Protein AF-A0A1V2NN77-F1 (afdb_monomer_lite)

pLDDT: mean 85.94, std 17.4, range [36.62, 97.94]

Sequence (133 aa):
MDEGQTRDSMEQLARRLVLELRSRGDVADGAAVTEIRDSPTPWLTLEFTLYDFLPVAFFYDRGWGGFSVDYGSRRVSLLTLTDVHFDHGRVRVAKAVDDALTAARLRIPDKFLAAHGWSAQQRQTESSTEGEV

Structure (mmCIF, N/CA/C/O backbone):
data_AF-A0A1V2NN77-F1
#
_entry.id   AF-A0A1V2NN77-F1
#
loop_
_atom_site.group_PDB
_atom_site.id
_atom_site.type_symbol
_atom_site.label_atom_id
_atom_site.label_alt_id
_atom_site.label_comp_id
_atom_site.label_asym_id
_atom_site.label_entity_id
_atom_site.label_seq_id
_atom_site.pdbx_PDB_ins_code
_atom_site.Cartn_x
_atom_site.Cartn_y
_atom_site.Cartn_z
_atom_site.occupancy
_atom_site.B_iso_or_equiv
_atom_site.auth_seq_id
_atom_site.auth_comp_id
_atom_site.auth_asym_id
_atom_site.auth_atom_id
_atom_site.pdbx_PDB_model_num
ATOM 1 N N . MET A 1 1 ? 33.288 -0.083 -19.496 1.00 36.62 1 MET A N 1
ATOM 2 C CA . MET A 1 1 ? 31.979 0.549 -19.254 1.00 36.62 1 MET A CA 1
ATOM 3 C C . MET A 1 1 ? 31.122 -0.526 -18.635 1.00 36.62 1 MET A C 1
ATOM 5 O O . MET A 1 1 ? 30.829 -1.506 -19.303 1.00 36.62 1 MET A O 1
ATOM 9 N N . ASP A 1 2 ? 30.912 -0.424 -17.330 1.00 39.59 2 ASP A N 1
ATOM 10 C CA . ASP A 1 2 ? 30.233 -1.431 -16.520 1.00 39.59 2 ASP A CA 1
ATOM 11 C C . ASP A 1 2 ? 28.748 -1.045 -16.452 1.00 39.59 2 ASP A C 1
ATOM 13 O O . ASP A 1 2 ? 28.294 -0.396 -15.514 1.00 39.59 2 ASP A O 1
ATOM 17 N N . GLU A 1 3 ? 27.998 -1.334 -17.521 1.00 40.44 3 GLU A N 1
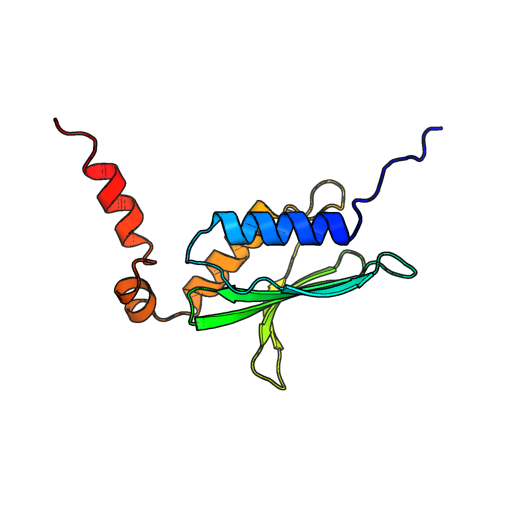ATOM 18 C CA . GLU A 1 3 ? 26.540 -1.119 -17.593 1.00 40.44 3 GLU A CA 1
ATOM 19 C C . GLU A 1 3 ? 25.783 -2.264 -16.900 1.00 40.44 3 GLU A C 1
ATOM 21 O O . GLU A 1 3 ? 24.824 -2.834 -17.413 1.00 40.44 3 GLU A O 1
ATOM 26 N N . GLY A 1 4 ? 26.242 -2.614 -15.703 1.00 41.34 4 GLY A N 1
ATOM 27 C CA . GLY A 1 4 ? 25.626 -3.585 -14.811 1.00 41.34 4 GLY A CA 1
ATOM 28 C C . GLY A 1 4 ? 24.963 -2.909 -13.619 1.00 41.34 4 GLY A C 1
ATOM 29 O O . GLY A 1 4 ? 25.045 -3.424 -12.508 1.00 41.34 4 GLY A O 1
ATOM 30 N N . GLN A 1 5 ? 24.338 -1.738 -13.790 1.00 43.50 5 GLN A N 1
ATOM 31 C CA . GLN A 1 5 ? 23.511 -1.181 -12.721 1.00 43.50 5 GLN A CA 1
ATOM 32 C C . GLN A 1 5 ? 22.212 -1.984 -12.673 1.00 43.50 5 GLN A C 1
ATOM 34 O O . GLN A 1 5 ? 21.216 -1.623 -13.295 1.00 43.50 5 GLN A O 1
ATOM 39 N N . THR A 1 6 ? 22.257 -3.124 -11.981 1.00 47.84 6 THR A N 1
ATOM 40 C CA . THR A 1 6 ? 21.131 -4.030 -11.762 1.00 47.84 6 THR A CA 1
ATOM 41 C C . THR A 1 6 ? 19.937 -3.214 -11.277 1.00 47.84 6 THR A C 1
ATOM 43 O O . THR A 1 6 ? 19.880 -2.760 -10.128 1.00 47.84 6 THR A O 1
ATOM 46 N N . ARG A 1 7 ? 18.992 -2.961 -12.184 1.00 60.03 7 ARG A N 1
ATOM 47 C CA . ARG A 1 7 ? 17.672 -2.460 -11.826 1.00 60.03 7 ARG A CA 1
ATOM 48 C C . ARG A 1 7 ? 17.048 -3.570 -10.992 1.00 60.03 7 ARG A C 1
ATOM 50 O O . ARG A 1 7 ? 16.952 -4.696 -11.474 1.00 60.03 7 ARG A O 1
ATOM 57 N N . ASP A 1 8 ? 16.725 -3.281 -9.734 1.00 68.50 8 ASP A N 1
ATOM 58 C CA . ASP A 1 8 ? 16.099 -4.267 -8.851 1.00 68.50 8 ASP A CA 1
ATOM 59 C C . ASP A 1 8 ? 14.887 -4.865 -9.578 1.00 68.50 8 ASP A C 1
ATOM 61 O O . ASP A 1 8 ? 14.051 -4.116 -10.097 1.00 68.50 8 ASP A O 1
ATOM 65 N N . SER A 1 9 ? 14.802 -6.195 -9.638 1.00 89.56 9 SER A N 1
ATOM 66 C CA . SER A 1 9 ? 13.649 -6.859 -10.244 1.00 89.56 9 SER A CA 1
ATOM 67 C C . SER A 1 9 ? 12.375 -6.540 -9.461 1.00 89.56 9 SER A C 1
ATOM 69 O O . SER A 1 9 ? 12.406 -6.219 -8.265 1.00 89.56 9 SER A O 1
ATOM 71 N N . MET A 1 10 ? 11.223 -6.668 -10.111 1.00 94.06 10 MET A N 1
ATOM 72 C CA . MET A 1 10 ? 9.923 -6.562 -9.458 1.00 94.06 10 MET A CA 1
ATOM 73 C C . MET A 1 10 ? 9.789 -7.596 -8.343 1.00 94.06 10 MET A C 1
ATOM 75 O O . MET A 1 10 ? 9.179 -7.299 -7.320 1.00 94.06 10 MET A O 1
ATOM 79 N N . GLU A 1 11 ? 10.444 -8.756 -8.460 1.00 94.50 11 GLU A N 1
ATOM 80 C CA . GLU A 1 11 ? 10.534 -9.737 -7.370 1.00 94.50 11 GLU A CA 1
ATOM 81 C C . GLU A 1 11 ? 11.244 -9.183 -6.134 1.00 94.50 11 GLU A C 1
ATOM 83 O O . GLU A 1 11 ? 10.788 -9.400 -5.011 1.00 94.50 11 GLU A O 1
ATOM 88 N N . GLN A 1 12 ? 12.343 -8.444 -6.306 1.00 94.38 12 GLN A N 1
ATOM 89 C CA . GLN A 1 12 ? 13.041 -7.816 -5.182 1.00 94.38 12 GLN A CA 1
ATOM 90 C C . GLN A 1 12 ? 12.201 -6.704 -4.554 1.00 94.38 12 GLN A C 1
ATOM 92 O O . GLN A 1 12 ? 12.159 -6.580 -3.329 1.00 94.38 12 GLN A O 1
ATOM 97 N N . LEU A 1 13 ? 11.507 -5.902 -5.367 1.00 95.38 13 LEU A N 1
ATOM 98 C CA . LEU A 1 13 ? 10.562 -4.908 -4.859 1.00 95.38 13 LEU A CA 1
ATOM 99 C C . LEU A 1 13 ? 9.427 -5.570 -4.064 1.00 95.38 13 LEU A C 1
ATOM 101 O O . LEU A 1 13 ? 9.184 -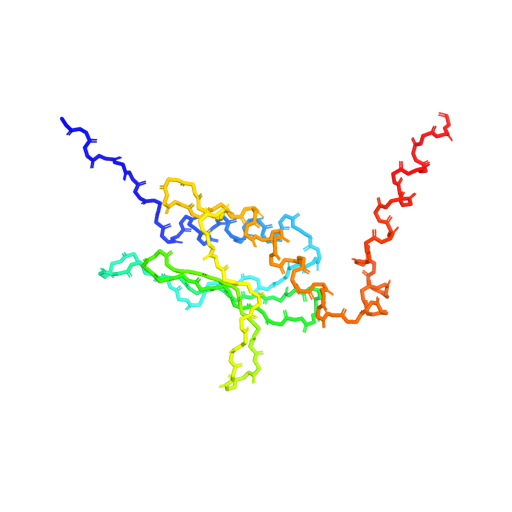5.170 -2.927 1.00 95.38 13 LEU A O 1
ATOM 105 N N . ALA A 1 14 ? 8.803 -6.615 -4.610 1.00 96.94 14 ALA A N 1
ATOM 106 C CA . ALA A 1 14 ? 7.740 -7.366 -3.951 1.00 96.94 14 ALA A CA 1
ATOM 107 C C . ALA A 1 14 ? 8.211 -7.973 -2.625 1.00 96.94 14 ALA A C 1
ATOM 109 O O . ALA A 1 14 ? 7.559 -7.796 -1.601 1.00 96.94 14 ALA A O 1
ATOM 110 N N . ARG A 1 15 ? 9.383 -8.624 -2.605 1.00 96.44 15 ARG A N 1
ATOM 111 C CA . ARG A 1 15 ? 9.962 -9.189 -1.376 1.00 96.44 15 ARG A CA 1
ATOM 112 C C . ARG A 1 15 ? 10.197 -8.123 -0.314 1.00 96.44 15 ARG A C 1
ATOM 114 O O . ARG A 1 15 ? 9.836 -8.343 0.837 1.00 96.44 15 ARG A O 1
ATOM 121 N N . ARG A 1 16 ? 10.771 -6.974 -0.686 1.00 96.88 16 ARG A N 1
ATOM 122 C CA . ARG A 1 16 ? 10.984 -5.862 0.253 1.00 96.88 16 ARG A CA 1
ATOM 123 C C . ARG A 1 16 ? 9.663 -5.332 0.796 1.00 96.88 16 ARG A C 1
ATOM 125 O O . ARG A 1 16 ? 9.576 -5.117 1.994 1.00 96.88 16 ARG A O 1
ATOM 132 N N . LEU A 1 17 ? 8.645 -5.167 -0.052 1.00 96.81 17 LEU A N 1
ATOM 133 C CA . LEU A 1 17 ? 7.307 -4.747 0.379 1.00 96.81 17 LEU A CA 1
ATOM 134 C C . LEU A 1 17 ? 6.688 -5.745 1.358 1.00 96.81 17 LEU A C 1
ATOM 136 O O . LEU A 1 17 ? 6.233 -5.336 2.416 1.00 96.81 17 LEU A O 1
ATOM 140 N N . VAL A 1 18 ? 6.715 -7.045 1.053 1.00 96.56 18 VAL A N 1
ATOM 141 C CA . VAL A 1 18 ? 6.177 -8.080 1.952 1.00 96.56 18 VAL A CA 1
ATOM 142 C C . VAL A 1 18 ? 6.925 -8.099 3.286 1.00 96.56 18 VAL A C 1
ATOM 144 O O . VAL A 1 18 ? 6.293 -8.196 4.333 1.00 96.56 18 VAL A O 1
ATOM 147 N N . LEU A 1 19 ? 8.258 -8.011 3.265 1.00 96.31 19 LEU A N 1
ATOM 148 C CA . LEU A 1 19 ? 9.067 -7.969 4.486 1.00 96.31 19 LEU A CA 1
ATOM 149 C C . LEU A 1 19 ? 8.764 -6.724 5.318 1.00 96.31 19 LEU A C 1
ATOM 151 O O . LEU A 1 19 ? 8.608 -6.831 6.530 1.00 96.31 19 LEU A O 1
ATOM 155 N N . GLU A 1 20 ? 8.646 -5.570 4.665 1.00 97.00 20 GLU A N 1
ATOM 156 C CA . GLU A 1 20 ? 8.321 -4.315 5.331 1.00 97.00 20 GLU A CA 1
ATOM 157 C C . GLU A 1 20 ? 6.907 -4.331 5.910 1.00 97.00 20 GLU A C 1
ATOM 159 O O . GLU A 1 20 ? 6.719 -3.875 7.024 1.00 97.00 20 GLU A O 1
ATOM 164 N N . LEU A 1 21 ? 5.915 -4.885 5.209 1.00 95.69 21 LEU A N 1
ATOM 165 C CA . LEU A 1 21 ? 4.558 -5.023 5.742 1.00 95.69 21 LEU A CA 1
ATOM 166 C C . LEU A 1 21 ? 4.539 -5.962 6.956 1.00 95.69 21 LEU A C 1
ATOM 168 O O . LEU A 1 21 ? 3.999 -5.604 7.996 1.00 95.69 21 LEU A O 1
ATOM 172 N N . ARG A 1 22 ? 5.208 -7.119 6.867 1.00 92.88 22 ARG A N 1
ATOM 173 C CA . ARG A 1 22 ? 5.302 -8.083 7.978 1.00 92.88 22 ARG A CA 1
ATOM 174 C C . ARG A 1 22 ? 6.037 -7.528 9.194 1.00 92.88 22 ARG A C 1
ATOM 176 O O . ARG A 1 22 ? 5.710 -7.902 10.316 1.00 92.88 22 ARG A O 1
ATOM 183 N N . SER A 1 23 ? 7.018 -6.643 9.001 1.00 93.44 23 SER A N 1
ATOM 184 C CA . SER A 1 23 ? 7.722 -6.008 10.122 1.00 93.44 23 SER A CA 1
ATOM 185 C C . SER A 1 23 ? 6.812 -5.082 10.938 1.00 93.44 23 SER A C 1
ATOM 187 O O . SER A 1 23 ? 7.161 -4.732 12.064 1.00 93.44 23 SER A O 1
ATOM 189 N N . ARG A 1 24 ? 5.628 -4.721 10.414 1.00 89.75 24 ARG A N 1
ATOM 190 C CA . ARG A 1 24 ? 4.616 -3.913 11.116 1.00 89.75 24 ARG A CA 1
ATOM 191 C C . ARG A 1 24 ? 3.675 -4.737 11.992 1.00 89.75 24 ARG A C 1
ATOM 193 O O . ARG A 1 24 ? 2.763 -4.163 12.581 1.00 89.75 24 ARG A O 1
ATOM 200 N N . GLY A 1 25 ? 3.922 -6.040 12.115 1.00 85.44 25 GLY A N 1
ATOM 201 C CA . GLY A 1 25 ? 3.182 -6.925 13.005 1.00 85.44 25 GLY A CA 1
ATOM 202 C C . GLY A 1 25 ? 1.738 -7.122 12.555 1.00 85.44 25 GLY A C 1
ATOM 203 O O . GLY A 1 25 ? 1.468 -7.350 11.382 1.00 85.44 25 GLY A O 1
ATOM 204 N N . ASP A 1 26 ? 0.821 -7.017 13.505 1.00 86.62 26 ASP A N 1
ATOM 205 C CA . ASP A 1 26 ? -0.625 -7.187 13.337 1.00 86.62 26 ASP A CA 1
ATOM 206 C C . ASP A 1 26 ? -1.301 -6.061 12.533 1.00 86.62 26 ASP A C 1
ATOM 208 O O . ASP A 1 26 ? -2.454 -6.178 12.134 1.00 86.62 26 ASP A O 1
ATOM 212 N N . VAL A 1 27 ? -0.588 -4.971 12.240 1.00 92.44 27 VAL A N 1
ATOM 213 C CA . VAL A 1 27 ? -1.123 -3.854 11.450 1.00 92.44 27 VAL A CA 1
ATOM 214 C C . VAL A 1 27 ? -1.320 -4.217 9.976 1.00 92.44 27 VAL A C 1
ATOM 216 O O . VAL A 1 27 ? -2.143 -3.590 9.308 1.00 92.44 27 VAL A O 1
ATOM 219 N N . ALA A 1 28 ? -0.559 -5.171 9.442 1.00 93.50 28 ALA A N 1
ATOM 220 C CA . ALA A 1 28 ? -0.637 -5.561 8.040 1.00 93.50 28 ALA A CA 1
ATOM 221 C C . ALA A 1 28 ? -0.622 -7.084 7.896 1.00 93.50 28 ALA A C 1
ATOM 223 O O . ALA A 1 28 ? 0.351 -7.733 8.275 1.00 93.50 28 ALA A O 1
ATOM 224 N N . ASP A 1 29 ? -1.658 -7.640 7.273 1.00 93.25 29 ASP A N 1
ATOM 225 C CA . ASP A 1 29 ? -1.798 -9.084 7.075 1.00 93.25 29 ASP A CA 1
ATOM 226 C C . ASP A 1 29 ? -2.193 -9.440 5.633 1.00 93.25 29 ASP A C 1
ATOM 228 O O . ASP A 1 29 ? -2.571 -8.586 4.826 1.00 93.25 29 ASP A O 1
ATOM 232 N N . GLY A 1 30 ? -2.062 -10.719 5.281 1.00 92.31 30 GLY A N 1
ATOM 233 C CA . GLY A 1 30 ? -2.556 -11.268 4.022 1.00 92.31 30 GLY A CA 1
ATOM 234 C C . GLY A 1 30 ? -1.782 -10.816 2.784 1.00 92.31 30 GLY A C 1
ATOM 235 O O . GLY A 1 30 ? -2.306 -10.919 1.680 1.00 92.31 30 GLY A O 1
ATOM 236 N N . ALA A 1 31 ? -0.550 -10.318 2.946 1.00 95.62 31 ALA A N 1
ATOM 237 C CA . ALA A 1 31 ? 0.250 -9.815 1.834 1.00 95.62 31 ALA A CA 1
ATOM 238 C C . ALA A 1 31 ? 0.511 -10.895 0.769 1.00 95.62 31 ALA A C 1
ATOM 240 O O . ALA A 1 31 ? 1.247 -11.859 1.007 1.00 95.62 31 ALA A O 1
ATOM 241 N N . ALA A 1 32 ? -0.052 -10.693 -0.421 1.00 94.88 32 ALA A N 1
ATOM 242 C CA . ALA A 1 32 ? 0.021 -11.601 -1.555 1.00 94.88 32 ALA A CA 1
ATOM 243 C C . ALA A 1 32 ? 0.326 -10.837 -2.848 1.00 94.88 32 ALA A C 1
ATOM 245 O O . ALA A 1 32 ? -0.275 -9.811 -3.153 1.00 94.88 32 ALA A O 1
ATOM 246 N N . VAL A 1 33 ? 1.269 -11.350 -3.636 1.00 96.94 33 VAL A N 1
ATOM 247 C CA . VAL A 1 33 ? 1.557 -10.822 -4.975 1.00 96.94 33 VAL A CA 1
ATOM 248 C C . VAL A 1 33 ? 0.517 -11.377 -5.943 1.00 96.94 33 VAL A C 1
ATOM 250 O O . VAL A 1 33 ? 0.404 -12.594 -6.073 1.00 96.94 33 VAL A O 1
ATOM 253 N N . THR A 1 34 ? -0.218 -10.501 -6.626 1.00 95.88 34 THR A N 1
ATOM 254 C CA . THR A 1 34 ? -1.265 -10.898 -7.582 1.00 95.88 34 THR A CA 1
ATOM 255 C C . THR A 1 34 ? -0.809 -10.797 -9.031 1.00 95.88 34 THR A C 1
ATOM 257 O O . THR A 1 34 ? -1.213 -11.607 -9.860 1.00 95.88 34 THR A O 1
ATOM 260 N N . GLU A 1 35 ? 0.092 -9.865 -9.341 1.00 95.94 35 GLU A N 1
ATOM 261 C CA . GLU A 1 35 ? 0.726 -9.776 -10.656 1.00 95.94 35 GLU A CA 1
ATOM 262 C C . GLU A 1 35 ? 2.178 -9.332 -10.513 1.00 95.94 35 GLU A C 1
ATOM 264 O O . GLU A 1 35 ? 2.484 -8.408 -9.760 1.00 95.94 35 GLU A O 1
ATOM 269 N N . ILE A 1 36 ? 3.080 -9.967 -11.260 1.00 96.12 36 ILE A N 1
ATOM 270 C CA . ILE A 1 36 ? 4.491 -9.600 -11.279 1.00 96.12 36 ILE A CA 1
ATOM 271 C C . ILE A 1 36 ? 5.111 -9.873 -12.644 1.00 96.12 36 ILE A C 1
ATOM 273 O O . ILE A 1 36 ? 4.901 -10.931 -13.237 1.00 96.12 36 ILE A O 1
ATOM 277 N N . ARG A 1 37 ? 5.860 -8.901 -13.164 1.00 94.69 37 ARG A N 1
ATOM 278 C CA . ARG A 1 37 ? 6.530 -9.003 -14.462 1.00 94.69 37 ARG A CA 1
ATOM 279 C C . ARG A 1 37 ? 7.681 -8.014 -14.547 1.00 94.69 37 ARG A C 1
ATOM 281 O O . ARG A 1 37 ? 7.487 -6.835 -14.283 1.00 94.69 37 ARG A O 1
ATOM 288 N N . ASP A 1 38 ? 8.845 -8.463 -15.004 1.00 90.88 38 ASP A N 1
ATOM 289 C CA . ASP A 1 38 ? 9.993 -7.582 -15.266 1.00 90.88 38 ASP A CA 1
ATOM 290 C C . ASP A 1 38 ? 10.053 -7.072 -16.718 1.00 90.88 38 ASP A C 1
ATOM 292 O O . ASP A 1 38 ? 10.533 -5.969 -16.975 1.00 90.88 38 ASP A O 1
ATOM 296 N N . SER A 1 39 ? 9.546 -7.854 -17.679 1.00 86.50 39 SER A N 1
ATOM 297 C CA . SER A 1 39 ? 9.670 -7.605 -19.124 1.00 86.50 39 SER A CA 1
ATOM 298 C C . SER A 1 39 ? 8.378 -7.972 -19.874 1.00 86.50 39 SER A C 1
ATOM 300 O O . SER A 1 39 ? 7.719 -8.929 -19.469 1.00 86.50 39 SER A O 1
ATOM 302 N N . PRO A 1 40 ? 7.965 -7.243 -20.936 1.00 85.88 40 PRO A N 1
ATOM 303 C CA . PRO A 1 40 ? 8.654 -6.109 -21.579 1.00 85.88 40 PRO A CA 1
ATOM 304 C C . PRO A 1 40 ? 8.546 -4.800 -20.790 1.00 85.88 40 PRO A C 1
ATOM 306 O O . PRO A 1 40 ? 9.131 -3.785 -21.154 1.00 85.88 40 PRO A O 1
ATOM 309 N N . THR A 1 41 ? 7.753 -4.792 -19.725 1.00 88.12 41 THR A N 1
ATOM 310 C CA . THR A 1 41 ? 7.498 -3.615 -18.906 1.00 88.12 41 THR A CA 1
ATOM 311 C C . THR A 1 41 ? 7.380 -4.044 -17.447 1.00 88.12 41 THR A C 1
ATOM 313 O O . THR A 1 41 ? 6.538 -4.910 -17.175 1.00 88.12 41 THR A O 1
ATOM 316 N N . PRO A 1 42 ? 8.165 -3.435 -16.535 1.00 90.75 42 PRO A N 1
ATOM 317 C CA . PRO A 1 42 ? 8.080 -3.704 -15.108 1.00 90.75 42 PRO A CA 1
ATOM 318 C C . PRO A 1 42 ? 6.686 -3.404 -14.567 1.00 90.75 42 PRO A C 1
ATOM 320 O O . PRO A 1 42 ? 6.192 -2.283 -14.716 1.00 90.75 42 PRO A O 1
ATOM 323 N N . TRP A 1 43 ? 6.084 -4.408 -13.943 1.00 95.12 43 TRP A N 1
ATOM 324 C CA . TRP A 1 43 ? 4.761 -4.350 -13.345 1.00 95.12 43 TRP A CA 1
ATOM 325 C C . TRP A 1 43 ? 4.726 -5.168 -12.059 1.00 95.12 43 TRP A C 1
ATOM 327 O O . TRP A 1 43 ? 5.246 -6.286 -12.007 1.00 95.12 43 TRP A O 1
ATOM 337 N N . LEU A 1 44 ? 4.086 -4.620 -11.033 1.00 96.50 44 LEU A N 1
ATOM 338 C CA . LEU A 1 44 ? 3.844 -5.307 -9.772 1.00 96.50 44 LEU A CA 1
ATOM 339 C C . LEU A 1 44 ? 2.485 -4.889 -9.222 1.00 96.50 44 LEU A C 1
ATOM 341 O O . LEU A 1 44 ? 2.214 -3.698 -9.102 1.00 96.50 44 LEU A O 1
ATOM 345 N N . THR A 1 45 ? 1.671 -5.866 -8.840 1.00 96.88 45 THR A N 1
ATOM 346 C CA . THR A 1 45 ? 0.500 -5.675 -7.982 1.00 96.88 45 THR A CA 1
ATOM 347 C C . THR A 1 45 ? 0.606 -6.608 -6.780 1.00 96.88 45 THR A C 1
ATOM 349 O O . THR A 1 45 ? 0.927 -7.791 -6.921 1.00 96.88 45 THR A O 1
ATOM 352 N N . LEU A 1 46 ? 0.381 -6.060 -5.589 1.00 96.94 46 LEU A N 1
ATOM 353 C CA . LEU A 1 46 ? 0.433 -6.773 -4.316 1.00 96.94 46 LEU A CA 1
ATOM 354 C C . LEU A 1 46 ? -0.751 -6.330 -3.463 1.00 96.94 46 LEU A C 1
ATOM 356 O O . LEU A 1 46 ? -0.948 -5.137 -3.259 1.00 96.94 46 LEU A O 1
ATOM 360 N N . GLU A 1 47 ? -1.521 -7.282 -2.960 1.00 96.44 47 GLU A N 1
ATOM 361 C CA . GLU A 1 47 ? -2.708 -7.053 -2.138 1.00 96.44 47 GLU A CA 1
ATOM 362 C C . GLU A 1 47 ? -2.443 -7.453 -0.689 1.00 96.44 47 GLU A C 1
ATOM 364 O O . GLU A 1 47 ? -1.672 -8.374 -0.429 1.00 96.44 47 GLU A O 1
ATOM 369 N N . PHE A 1 48 ? -3.032 -6.725 0.253 1.00 95.88 48 PHE A N 1
ATOM 370 C CA . PHE A 1 48 ? -2.904 -6.944 1.692 1.00 95.88 48 PHE A CA 1
ATOM 371 C C . PHE A 1 48 ? -4.035 -6.226 2.435 1.00 95.88 48 PHE A C 1
ATOM 373 O O . PHE A 1 48 ? -4.727 -5.377 1.871 1.00 95.88 48 PHE A O 1
ATOM 380 N N . THR A 1 49 ? -4.202 -6.526 3.717 1.00 95.44 49 THR A N 1
ATOM 381 C CA . THR A 1 49 ? -5.163 -5.847 4.590 1.00 95.44 49 THR A CA 1
ATOM 382 C C . THR A 1 49 ? -4.413 -5.029 5.627 1.00 95.44 49 THR A C 1
ATOM 384 O O . THR A 1 49 ? -3.489 -5.530 6.261 1.00 95.44 49 THR A O 1
ATOM 387 N N . LEU A 1 50 ? -4.810 -3.769 5.807 1.00 95.62 50 LEU A N 1
ATOM 388 C CA . LEU A 1 50 ? -4.336 -2.921 6.896 1.00 95.62 50 LEU A CA 1
ATOM 389 C C . LEU A 1 50 ? -5.359 -2.856 8.029 1.00 95.62 50 LEU A C 1
ATOM 391 O O . LEU A 1 50 ? -6.546 -2.628 7.780 1.00 95.62 50 LEU A O 1
ATOM 395 N N . TYR A 1 51 ? -4.871 -2.963 9.265 1.00 94.88 51 TYR A N 1
ATOM 396 C CA . TYR A 1 51 ? -5.645 -2.852 10.504 1.00 94.88 51 TYR A CA 1
ATOM 397 C C . TYR A 1 51 ? -6.877 -3.772 10.522 1.00 94.88 51 TYR A C 1
ATOM 399 O O . TYR A 1 51 ? -7.944 -3.330 10.933 1.00 94.88 51 TYR A O 1
ATOM 407 N N . ASP A 1 52 ? -6.787 -4.988 9.969 1.00 93.12 52 ASP A N 1
ATOM 408 C CA . ASP A 1 52 ? -7.912 -5.935 9.816 1.00 93.12 52 ASP A CA 1
ATOM 409 C C . ASP A 1 52 ? -9.211 -5.331 9.240 1.00 93.12 52 ASP A C 1
ATOM 411 O O . ASP A 1 52 ? -10.312 -5.842 9.450 1.00 93.12 52 ASP A O 1
ATOM 415 N N . PHE A 1 53 ? -9.102 -4.214 8.517 1.00 92.81 53 PHE A N 1
ATOM 416 C CA . PHE A 1 53 ? -10.252 -3.391 8.145 1.00 92.81 53 PHE A CA 1
ATOM 417 C C . PHE A 1 53 ? -10.176 -2.902 6.705 1.00 92.81 53 PHE A C 1
ATOM 419 O O . PHE A 1 53 ? -11.178 -2.909 5.991 1.00 92.81 53 PHE A O 1
ATOM 426 N N . LEU A 1 54 ? -9.001 -2.444 6.274 1.00 93.88 54 LEU A N 1
ATOM 427 C CA . LEU A 1 54 ? -8.841 -1.743 5.010 1.00 93.88 54 LEU A CA 1
ATOM 428 C C . LEU A 1 54 ? -8.124 -2.639 3.989 1.00 93.88 54 LEU A C 1
ATOM 430 O O . LEU A 1 54 ? -6.913 -2.826 4.119 1.00 93.88 54 LEU A O 1
ATOM 434 N N . PRO A 1 55 ? -8.817 -3.172 2.966 1.00 94.44 55 PRO A N 1
ATOM 435 C CA . PRO A 1 55 ? -8.161 -3.886 1.877 1.00 94.44 55 PRO A CA 1
ATOM 436 C C . PRO A 1 55 ? -7.374 -2.896 1.015 1.00 94.44 55 PRO A C 1
ATOM 438 O O . PRO A 1 55 ? -7.912 -1.885 0.551 1.00 94.44 55 PRO A O 1
ATOM 441 N N . VAL A 1 56 ? -6.090 -3.174 0.805 1.00 96.38 56 VAL A N 1
ATOM 442 C CA . VAL A 1 56 ? -5.162 -2.305 0.082 1.00 96.38 56 VAL A CA 1
ATOM 443 C C . VAL A 1 56 ? -4.444 -3.087 -1.009 1.00 96.38 56 VAL A C 1
ATOM 445 O O . VAL A 1 56 ? -3.960 -4.193 -0.800 1.00 96.38 56 VAL A O 1
ATOM 448 N N . ALA A 1 57 ? -4.319 -2.461 -2.174 1.00 96.44 57 ALA A N 1
ATOM 449 C CA . ALA A 1 57 ? -3.430 -2.895 -3.238 1.00 96.44 57 ALA A CA 1
ATOM 450 C C . ALA A 1 57 ? -2.285 -1.891 -3.394 1.00 96.44 57 ALA A C 1
ATOM 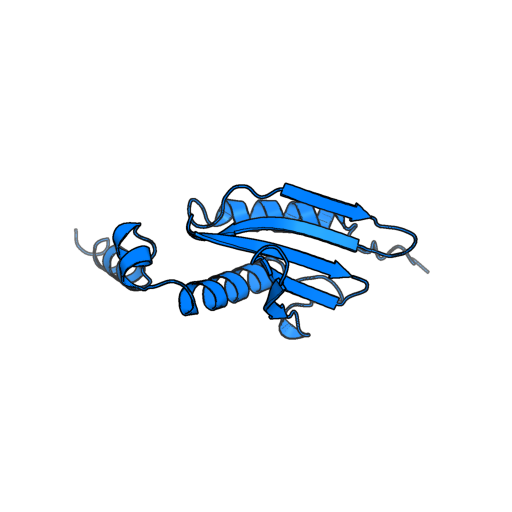452 O O . ALA A 1 57 ? -2.524 -0.690 -3.551 1.00 96.44 57 ALA A O 1
ATOM 453 N N . PHE A 1 58 ? -1.052 -2.383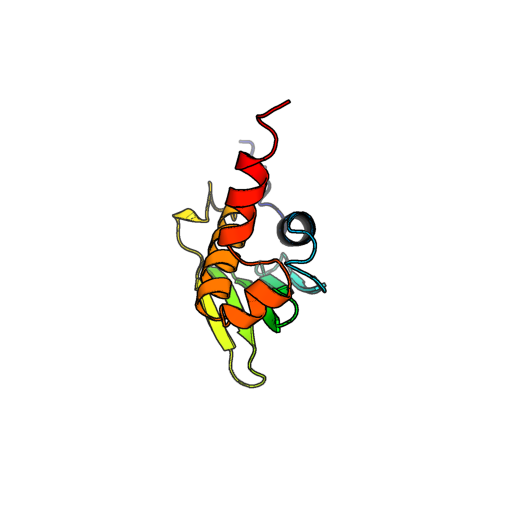 -3.380 1.00 97.62 58 PHE A N 1
ATOM 454 C CA . PHE A 1 58 ? 0.095 -1.704 -3.961 1.00 97.62 58 PHE A CA 1
ATOM 455 C C . PHE A 1 58 ? 0.145 -2.000 -5.460 1.00 97.62 58 PHE A C 1
ATOM 457 O O . PHE A 1 58 ? -0.011 -3.152 -5.867 1.00 97.62 58 PHE A O 1
ATOM 464 N N . PHE A 1 59 ? 0.418 -0.983 -6.271 1.00 96.00 59 PHE A N 1
ATOM 465 C CA . PHE A 1 59 ? 0.689 -1.142 -7.695 1.00 96.00 59 PHE A CA 1
ATOM 466 C C . PHE A 1 59 ? 1.965 -0.393 -8.093 1.00 96.00 59 PHE A C 1
ATOM 468 O O . PHE A 1 59 ? 2.301 0.651 -7.526 1.00 96.00 59 PHE A O 1
ATOM 475 N N . TYR A 1 60 ? 2.650 -0.905 -9.110 1.00 95.75 60 TYR A N 1
ATOM 476 C CA . TYR A 1 60 ? 3.773 -0.252 -9.769 1.00 95.75 60 TYR A CA 1
ATOM 477 C C . TYR A 1 60 ? 3.747 -0.542 -11.272 1.00 95.75 60 TYR A C 1
ATOM 479 O O . TYR A 1 60 ? 3.679 -1.702 -11.672 1.00 95.75 60 TYR A O 1
ATOM 487 N N . ASP A 1 61 ? 3.847 0.507 -12.088 1.00 92.56 61 ASP A N 1
ATOM 488 C CA . ASP A 1 61 ? 3.954 0.471 -13.549 1.00 92.56 61 ASP A CA 1
ATOM 489 C C . ASP A 1 61 ? 4.946 1.548 -14.006 1.00 92.56 61 ASP A C 1
ATOM 491 O O . ASP A 1 61 ? 4.730 2.742 -13.802 1.00 92.56 61 ASP A O 1
ATOM 495 N N . ARG A 1 62 ? 6.060 1.139 -14.627 1.00 85.94 62 ARG A N 1
ATOM 496 C CA . ARG A 1 62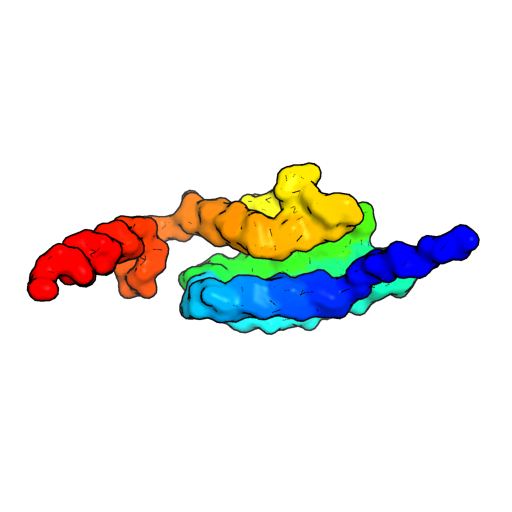 ? 7.027 2.046 -15.293 1.00 85.94 62 ARG A CA 1
ATOM 497 C C . ARG A 1 62 ? 7.500 3.255 -14.470 1.00 85.94 62 ARG A C 1
ATOM 499 O O . ARG A 1 62 ? 7.715 4.332 -15.018 1.00 85.94 62 ARG A O 1
ATOM 506 N N . GLY A 1 63 ? 7.741 3.082 -13.173 1.00 86.62 63 GLY A N 1
ATOM 507 C CA . GLY A 1 63 ? 8.198 4.181 -12.308 1.00 86.62 63 GLY A CA 1
ATOM 508 C C . GLY A 1 63 ? 7.068 4.987 -11.679 1.00 86.62 63 GLY A C 1
ATOM 509 O O . GLY A 1 63 ? 7.332 5.807 -10.807 1.00 86.62 63 GLY A O 1
ATOM 510 N N . TRP A 1 64 ? 5.822 4.709 -12.047 1.00 90.50 64 TRP A N 1
ATOM 511 C CA . TRP A 1 64 ? 4.651 5.167 -11.323 1.00 90.50 64 TRP A CA 1
ATOM 512 C C . TRP A 1 64 ? 4.179 4.073 -10.368 1.00 90.50 64 TRP A C 1
ATOM 514 O O . TRP A 1 64 ? 4.250 2.888 -10.681 1.00 90.50 64 TRP A O 1
ATOM 524 N N . GLY A 1 65 ? 3.714 4.449 -9.184 1.00 95.06 65 GLY A N 1
ATOM 525 C CA . GLY A 1 65 ? 3.231 3.481 -8.212 1.00 95.06 65 GLY A CA 1
ATOM 526 C C . GLY A 1 65 ? 2.448 4.136 -7.095 1.00 95.06 65 GLY A C 1
ATOM 527 O O . GLY A 1 65 ? 2.417 5.362 -6.968 1.00 95.06 65 GLY A O 1
ATOM 528 N N . GLY A 1 66 ? 1.813 3.318 -6.273 1.00 97.19 66 GLY A N 1
ATOM 529 C CA . GLY A 1 66 ? 0.989 3.808 -5.185 1.00 97.19 66 GLY A CA 1
ATOM 530 C C . GLY A 1 66 ? 0.276 2.700 -4.443 1.00 97.19 66 GLY A C 1
ATOM 531 O O . GLY A 1 66 ? 0.389 1.520 -4.766 1.00 97.19 66 GLY A O 1
ATOM 532 N N . PHE A 1 67 ? -0.478 3.126 -3.445 1.00 97.94 67 PHE A N 1
ATOM 533 C CA . PHE A 1 67 ? -1.387 2.308 -2.673 1.00 97.94 67 PHE A CA 1
ATOM 534 C C . PHE A 1 67 ? -2.802 2.782 -2.935 1.00 97.94 67 PHE A C 1
ATOM 536 O O . PHE A 1 67 ? -3.073 3.980 -3.055 1.00 97.94 67 PHE A O 1
ATOM 543 N N . SER A 1 68 ? -3.728 1.845 -2.975 1.00 96.88 68 SER A N 1
ATOM 544 C CA . SER A 1 68 ? -5.132 2.134 -3.208 1.00 96.88 68 SER A CA 1
ATOM 545 C C . SER A 1 68 ? -6.019 1.216 -2.400 1.00 96.88 68 SER A C 1
ATOM 547 O O . SER A 1 68 ? -5.674 0.056 -2.205 1.00 96.88 68 SER A O 1
ATOM 549 N N . VAL A 1 69 ? -7.162 1.737 -1.976 1.00 95.50 69 VAL A N 1
ATOM 550 C CA . VAL A 1 69 ? -8.217 0.951 -1.343 1.00 95.50 69 VAL A CA 1
ATOM 551 C C . VAL A 1 69 ? -9.141 0.422 -2.427 1.00 95.50 69 VAL A C 1
ATOM 553 O O . VAL A 1 69 ? -9.559 1.181 -3.313 1.00 95.50 69 VAL A O 1
ATOM 556 N N . ASP A 1 70 ? -9.448 -0.867 -2.350 1.00 85.06 70 ASP A N 1
ATOM 557 C CA . ASP A 1 70 ? -10.365 -1.522 -3.273 1.00 85.06 70 ASP A CA 1
ATOM 558 C C . ASP A 1 70 ? -11.787 -1.576 -2.689 1.00 85.06 70 ASP A C 1
ATOM 560 O O . ASP A 1 70 ? -12.015 -2.115 -1.608 1.00 85.06 70 ASP A O 1
ATOM 564 N N . TYR A 1 71 ? -12.748 -0.995 -3.409 1.00 84.31 71 TYR A N 1
ATOM 565 C CA . TYR A 1 71 ? -14.184 -1.061 -3.128 1.00 84.31 71 TYR A CA 1
ATOM 566 C C . TYR A 1 71 ? -14.907 -1.871 -4.221 1.00 84.31 71 TYR A C 1
ATOM 568 O O . TYR A 1 71 ? -15.979 -1.491 -4.704 1.00 84.31 71 TYR A O 1
ATOM 576 N N . GLY A 1 72 ? -14.294 -2.971 -4.666 1.00 80.19 72 GLY A N 1
ATOM 577 C CA . GLY A 1 72 ? -14.821 -3.887 -5.671 1.00 80.19 72 GLY A CA 1
ATOM 578 C C . GLY A 1 72 ? -14.659 -3.341 -7.087 1.00 80.19 72 GLY A C 1
ATOM 579 O O . GLY A 1 72 ? -13.671 -3.594 -7.762 1.00 80.19 72 GLY A O 1
ATOM 580 N N . SER A 1 73 ? -15.647 -2.588 -7.575 1.00 85.19 73 SER A N 1
ATOM 581 C CA . SER A 1 73 ? -15.599 -2.016 -8.935 1.00 85.19 73 SER A CA 1
ATOM 582 C C . SER A 1 73 ? -14.876 -0.671 -9.005 1.00 85.19 73 SER A C 1
ATOM 584 O O . SER A 1 73 ? -14.716 -0.103 -10.088 1.00 85.19 73 SER A O 1
ATOM 586 N N . ARG A 1 74 ? -14.473 -0.124 -7.854 1.00 85.69 74 ARG A N 1
ATOM 587 C CA . ARG A 1 74 ? -13.821 1.180 -7.751 1.00 85.69 74 ARG A CA 1
ATOM 588 C C . ARG A 1 74 ? -12.591 1.090 -6.878 1.00 85.69 74 ARG A C 1
ATOM 590 O O . ARG A 1 74 ? -12.644 0.592 -5.761 1.00 85.69 74 ARG A O 1
ATOM 597 N N . ARG A 1 75 ? -11.517 1.692 -7.372 1.00 88.25 75 ARG A N 1
ATOM 598 C CA . ARG A 1 75 ? -10.257 1.834 -6.661 1.00 88.25 75 ARG A CA 1
ATOM 599 C C . ARG A 1 75 ? -10.043 3.299 -6.321 1.00 88.25 75 ARG A C 1
ATOM 601 O O . ARG A 1 75 ? -10.131 4.159 -7.197 1.00 88.25 75 ARG A O 1
ATOM 608 N N . VAL A 1 76 ? -9.789 3.584 -5.051 1.00 92.62 76 VAL A N 1
ATOM 609 C CA . VAL A 1 76 ? -9.540 4.946 -4.564 1.00 92.62 76 VAL A CA 1
ATOM 610 C C . VAL A 1 76 ? -8.093 5.037 -4.116 1.00 92.62 76 VAL A C 1
ATOM 612 O O . VAL A 1 76 ? -7.628 4.193 -3.353 1.00 92.62 76 VAL A O 1
ATOM 615 N N . SER A 1 77 ? -7.371 6.057 -4.583 1.00 94.69 77 SER A N 1
ATOM 616 C CA . SER A 1 77 ? -5.974 6.241 -4.186 1.00 94.69 77 SER A CA 1
ATOM 617 C C . SER A 1 77 ? -5.875 6.483 -2.676 1.00 94.69 77 SER A C 1
ATOM 619 O O . SER A 1 77 ? -6.524 7.377 -2.119 1.00 94.69 77 SER A O 1
ATOM 621 N N . LEU A 1 78 ? -5.071 5.655 -2.015 1.00 96.31 78 LEU A N 1
ATOM 622 C CA . LEU A 1 78 ? -4.677 5.821 -0.622 1.00 96.31 78 LEU A CA 1
ATOM 623 C C . LEU A 1 78 ? -3.472 6.762 -0.551 1.00 96.31 78 LEU A C 1
ATOM 625 O O . LEU A 1 78 ? -3.495 7.722 0.222 1.00 96.31 78 LEU A O 1
ATOM 629 N N . LEU A 1 79 ? -2.473 6.485 -1.395 1.00 97.56 79 LEU A N 1
ATOM 630 C CA . LEU A 1 79 ? -1.216 7.210 -1.542 1.00 97.56 79 LEU A CA 1
ATOM 631 C C . LEU A 1 79 ? -0.690 7.024 -2.972 1.00 97.56 79 LEU A C 1
ATOM 633 O O . LEU A 1 79 ? -0.554 5.897 -3.435 1.00 97.56 79 LEU A O 1
ATOM 637 N N . THR A 1 80 ? -0.309 8.107 -3.641 1.00 97.25 80 THR A N 1
ATOM 638 C CA . THR A 1 80 ? 0.476 8.040 -4.884 1.00 97.25 80 THR A CA 1
ATOM 639 C C . THR A 1 80 ? 1.946 8.265 -4.547 1.00 97.25 80 THR A C 1
ATOM 641 O O . THR A 1 80 ? 2.268 9.208 -3.823 1.00 97.25 80 THR A O 1
ATOM 644 N N . LEU A 1 81 ? 2.844 7.431 -5.074 1.00 96.94 81 LEU A N 1
ATOM 645 C CA . LEU A 1 81 ? 4.277 7.635 -4.896 1.00 96.94 81 LEU A CA 1
ATOM 646 C C . LEU A 1 81 ? 4.748 8.833 -5.725 1.00 96.94 81 LEU A C 1
ATOM 648 O O . LEU A 1 81 ? 4.491 8.939 -6.922 1.00 96.94 81 LEU A O 1
ATOM 652 N N . THR A 1 82 ? 5.469 9.722 -5.060 1.00 95.19 82 THR A N 1
ATOM 653 C CA . THR A 1 82 ? 6.170 10.885 -5.626 1.00 95.19 82 THR A CA 1
ATOM 654 C C . THR A 1 82 ? 7.674 10.764 -5.387 1.00 95.19 82 THR A C 1
ATOM 656 O O . THR A 1 82 ? 8.092 9.868 -4.655 1.00 95.19 82 THR A O 1
ATOM 659 N N . ASP A 1 83 ? 8.480 11.686 -5.918 1.00 94.06 83 ASP A N 1
ATOM 660 C CA . ASP A 1 83 ? 9.953 11.668 -5.849 1.00 94.06 83 ASP A CA 1
ATOM 661 C C . ASP A 1 83 ? 10.530 11.408 -4.450 1.00 94.06 83 ASP A C 1
ATOM 663 O O . ASP A 1 83 ? 11.546 10.736 -4.318 1.00 94.06 83 ASP A O 1
ATOM 667 N N . VAL A 1 84 ? 9.860 11.849 -3.379 1.00 95.50 84 VAL A N 1
ATOM 668 C CA . VAL A 1 84 ? 10.320 11.600 -1.997 1.00 95.50 84 VAL A CA 1
ATOM 669 C C . VAL A 1 84 ? 10.337 10.113 -1.616 1.00 95.50 84 VAL A C 1
ATOM 671 O O . VAL A 1 84 ? 11.024 9.727 -0.667 1.00 95.50 84 VAL A O 1
ATOM 674 N N . HIS A 1 85 ? 9.578 9.290 -2.340 1.00 96.69 85 HIS A N 1
ATOM 675 C CA . HIS A 1 85 ? 9.484 7.839 -2.199 1.00 96.69 85 HIS A CA 1
ATOM 676 C C . HIS A 1 85 ? 10.433 7.100 -3.138 1.00 96.69 85 HIS A C 1
ATOM 678 O O . HIS A 1 85 ? 10.413 5.872 -3.161 1.00 96.69 85 HIS A O 1
ATOM 684 N N . PHE A 1 86 ? 11.252 7.815 -3.905 1.00 94.44 86 PHE A N 1
ATOM 685 C CA . PHE A 1 86 ? 12.243 7.230 -4.788 1.00 94.44 86 PHE A CA 1
ATOM 686 C C . PHE A 1 86 ? 13.650 7.638 -4.355 1.00 94.44 86 PHE A C 1
ATOM 688 O O . PHE A 1 86 ? 13.886 8.745 -3.882 1.00 94.44 86 PHE A O 1
ATOM 695 N N . ASP A 1 87 ? 14.589 6.713 -4.495 1.00 92.56 87 ASP A N 1
ATOM 696 C CA . ASP A 1 87 ? 16.017 6.946 -4.322 1.00 92.56 87 ASP A CA 1
ATOM 697 C C . ASP A 1 87 ? 16.740 6.299 -5.502 1.00 92.56 87 ASP A C 1
ATOM 699 O O . ASP A 1 87 ? 16.639 5.088 -5.708 1.00 92.56 87 ASP A O 1
ATOM 703 N N . HIS A 1 88 ? 17.375 7.116 -6.346 1.00 88.56 88 HIS A N 1
ATOM 704 C CA . HIS A 1 88 ? 18.005 6.672 -7.596 1.00 88.56 88 HIS A CA 1
ATOM 705 C C . HIS A 1 88 ? 17.088 5.770 -8.460 1.00 88.56 88 HIS A C 1
ATOM 707 O O . HIS A 1 88 ? 17.504 4.737 -8.982 1.00 88.56 88 HIS A O 1
ATOM 713 N N . GLY A 1 89 ? 15.803 6.137 -8.577 1.00 84.94 89 GLY A N 1
ATOM 714 C CA . GLY A 1 89 ? 14.801 5.398 -9.361 1.00 84.94 89 GLY A CA 1
ATOM 715 C C . GLY A 1 89 ? 14.256 4.124 -8.699 1.00 84.94 89 GLY A C 1
ATOM 716 O O . GLY A 1 89 ? 13.448 3.417 -9.305 1.00 84.94 89 GLY A O 1
ATOM 717 N N . ARG A 1 90 ? 14.659 3.828 -7.459 1.00 89.00 90 ARG A N 1
ATOM 718 C CA . ARG A 1 90 ? 14.174 2.691 -6.665 1.00 89.00 90 ARG A CA 1
ATOM 719 C C . ARG A 1 90 ? 13.172 3.160 -5.621 1.00 89.00 90 ARG A C 1
ATOM 721 O O . ARG A 1 90 ? 13.369 4.199 -5.002 1.00 89.00 90 ARG A O 1
ATOM 728 N N . VAL A 1 91 ? 12.116 2.383 -5.393 1.00 93.75 91 VAL A N 1
ATOM 729 C CA . VAL A 1 91 ? 11.122 2.700 -4.357 1.00 93.75 91 VAL A CA 1
ATOM 730 C C . VAL A 1 91 ? 11.763 2.573 -2.972 1.00 93.75 91 VAL A C 1
ATOM 732 O O . VAL A 1 91 ? 12.286 1.519 -2.605 1.00 93.75 91 VAL A O 1
ATOM 735 N N . ARG A 1 92 ? 11.671 3.633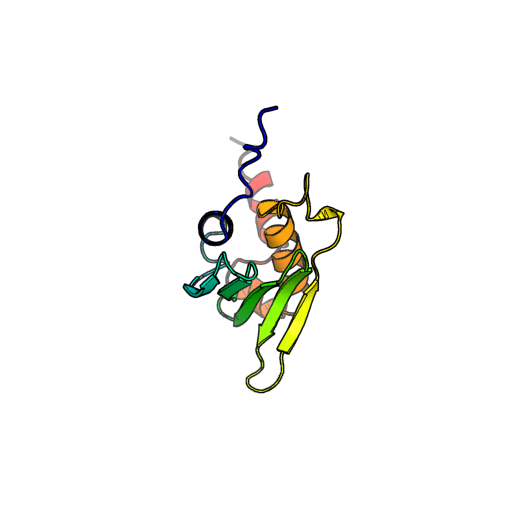 -2.171 1.00 96.25 92 ARG A N 1
ATOM 736 C CA . ARG A 1 92 ? 12.001 3.657 -0.743 1.00 96.25 92 ARG A CA 1
ATOM 737 C C . ARG A 1 92 ? 10.879 2.971 0.034 1.00 96.25 92 ARG A C 1
ATOM 739 O O . ARG A 1 92 ? 9.991 3.631 0.566 1.00 96.25 92 ARG A O 1
ATOM 746 N N . VAL A 1 93 ? 10.917 1.640 0.065 1.00 96.19 93 VAL A N 1
ATOM 747 C CA . VAL A 1 93 ? 9.826 0.792 0.577 1.00 96.19 93 VAL A CA 1
ATOM 748 C C . VAL A 1 93 ? 9.376 1.173 1.991 1.00 96.19 93 VAL A C 1
ATOM 750 O O . VAL A 1 93 ? 8.187 1.397 2.181 1.00 96.19 93 VAL A O 1
ATOM 753 N N . ALA A 1 94 ? 10.298 1.338 2.946 1.00 96.44 94 ALA A N 1
ATOM 754 C CA . ALA A 1 94 ? 9.950 1.706 4.325 1.00 96.44 94 ALA A CA 1
ATOM 755 C C . ALA A 1 94 ? 9.148 3.015 4.399 1.00 96.44 94 ALA A C 1
ATOM 757 O O . ALA A 1 94 ? 8.057 3.045 4.961 1.00 96.44 94 ALA A O 1
ATOM 758 N N . LYS A 1 95 ? 9.625 4.069 3.721 1.00 96.88 95 LYS A N 1
ATOM 759 C CA . LYS A 1 95 ? 8.921 5.356 3.654 1.00 96.88 95 LYS A CA 1
ATOM 760 C C . LYS A 1 95 ? 7.554 5.232 2.976 1.00 96.88 95 LYS A C 1
ATOM 762 O O . LYS A 1 95 ? 6.584 5.820 3.438 1.00 96.88 95 LYS A O 1
ATOM 767 N N . ALA A 1 96 ? 7.481 4.487 1.875 1.00 97.38 96 ALA A N 1
ATOM 768 C CA . ALA A 1 96 ? 6.231 4.258 1.159 1.00 97.38 96 ALA A CA 1
ATOM 769 C C . ALA A 1 96 ? 5.190 3.551 2.044 1.00 97.38 96 ALA A C 1
ATOM 771 O O . ALA A 1 96 ? 4.025 3.943 2.042 1.00 97.38 96 ALA A O 1
ATOM 772 N N . VAL A 1 97 ? 5.613 2.559 2.833 1.00 97.31 97 VAL A N 1
ATOM 773 C CA . VAL A 1 97 ? 4.751 1.862 3.796 1.00 97.31 97 VAL A CA 1
ATOM 774 C C . VAL A 1 97 ? 4.356 2.781 4.957 1.00 97.31 97 VAL A C 1
ATOM 776 O O . VAL A 1 97 ? 3.176 2.838 5.286 1.00 97.31 97 VAL A O 1
ATOM 779 N N . ASP A 1 98 ? 5.279 3.555 5.535 1.00 96.75 98 ASP A N 1
ATOM 780 C CA . ASP A 1 98 ? 4.978 4.516 6.613 1.00 96.75 98 ASP A CA 1
ATOM 781 C C . ASP A 1 98 ? 3.910 5.541 6.212 1.00 96.75 98 ASP A C 1
ATOM 783 O O . ASP A 1 98 ? 2.937 5.782 6.940 1.00 96.75 98 ASP A O 1
ATOM 787 N N . ASP A 1 99 ? 4.070 6.126 5.027 1.00 97.75 99 ASP A N 1
ATOM 788 C CA . ASP A 1 99 ? 3.144 7.129 4.517 1.00 97.75 99 ASP A CA 1
ATOM 789 C C . ASP A 1 99 ? 1.789 6.485 4.167 1.00 97.75 99 ASP A C 1
ATOM 791 O O . ASP A 1 99 ? 0.738 7.076 4.430 1.00 97.75 99 ASP A O 1
ATOM 795 N N . ALA A 1 100 ? 1.780 5.243 3.663 1.00 97.12 100 ALA A N 1
ATOM 796 C CA . ALA A 1 100 ? 0.552 4.489 3.412 1.00 97.12 100 ALA A CA 1
ATOM 797 C C . ALA A 1 100 ? -0.200 4.156 4.711 1.00 97.12 100 ALA A C 1
ATOM 799 O O . ALA A 1 100 ? -1.419 4.322 4.774 1.00 97.12 100 ALA A O 1
ATOM 800 N N . LEU A 1 101 ? 0.510 3.757 5.771 1.00 95.62 101 LEU A N 1
ATOM 801 C CA . LEU A 1 101 ? -0.072 3.519 7.094 1.00 95.62 101 LEU A CA 1
ATOM 802 C C . LEU A 1 101 ? -0.664 4.795 7.690 1.00 95.62 101 LEU A C 1
ATOM 804 O O . LEU A 1 101 ? -1.757 4.759 8.255 1.00 95.62 101 LEU A O 1
ATOM 808 N N . THR A 1 102 ? 0.034 5.922 7.546 1.00 95.25 102 THR A N 1
ATOM 809 C CA . THR A 1 102 ? -0.452 7.235 7.987 1.00 95.25 102 THR A CA 1
ATOM 810 C C . THR A 1 102 ? -1.726 7.614 7.236 1.00 95.25 102 THR A C 1
ATOM 812 O O . THR A 1 102 ? -2.734 7.968 7.848 1.00 95.25 102 THR A O 1
ATOM 815 N N . ALA A 1 103 ? -1.723 7.458 5.912 1.00 96.38 103 ALA A N 1
ATOM 816 C CA . ALA A 1 103 ? -2.883 7.706 5.068 1.00 96.38 103 ALA A CA 1
ATOM 817 C C . ALA A 1 103 ? -4.069 6.783 5.408 1.00 96.38 103 ALA A C 1
ATOM 819 O O . ALA A 1 103 ? -5.221 7.225 5.365 1.00 96.38 103 ALA A O 1
ATOM 820 N N . ALA A 1 104 ? -3.814 5.519 5.755 1.00 95.12 104 ALA A N 1
ATOM 821 C CA . ALA A 1 104 ? -4.845 4.570 6.173 1.00 95.12 104 ALA A CA 1
ATOM 822 C C . ALA A 1 104 ? -5.475 4.969 7.512 1.00 95.12 104 ALA A C 1
ATOM 824 O O . ALA A 1 104 ? -6.698 5.012 7.613 1.00 95.12 104 ALA A O 1
ATOM 825 N N . ARG A 1 105 ? -4.667 5.350 8.511 1.00 94.25 105 ARG A N 1
ATOM 826 C CA . ARG A 1 105 ? -5.157 5.780 9.834 1.00 94.25 105 ARG A CA 1
ATOM 827 C C . ARG A 1 105 ? -6.122 6.956 9.756 1.00 94.25 105 ARG A C 1
ATOM 829 O O . ARG A 1 105 ? -7.119 6.953 10.458 1.00 94.25 105 ARG A O 1
ATOM 836 N N . LEU A 1 106 ? -5.883 7.907 8.853 1.00 92.88 106 LEU A N 1
ATOM 837 C CA . LEU A 1 106 ? -6.787 9.047 8.645 1.00 92.88 106 LEU A CA 1
ATOM 838 C C . LEU A 1 106 ? -8.178 8.650 8.117 1.00 92.88 106 LEU A C 1
ATOM 840 O O . LEU A 1 106 ? -9.094 9.469 8.132 1.00 92.88 106 LEU A O 1
ATOM 844 N N . ARG A 1 107 ? -8.337 7.425 7.603 1.00 92.38 107 ARG A N 1
ATOM 845 C CA . ARG A 1 107 ? -9.587 6.915 7.020 1.00 92.38 107 ARG A CA 1
ATOM 846 C C . ARG A 1 107 ? -10.291 5.893 7.916 1.00 92.38 107 ARG A C 1
ATOM 848 O O . ARG A 1 107 ? -11.448 5.571 7.656 1.00 92.38 107 ARG A O 1
ATOM 855 N N . ILE A 1 108 ? -9.614 5.376 8.941 1.00 92.94 108 ILE A N 1
ATOM 856 C CA . ILE A 1 108 ? -10.154 4.362 9.850 1.00 92.94 108 ILE A CA 1
ATOM 857 C C . ILE A 1 108 ? -10.648 5.062 11.120 1.00 92.94 108 ILE A C 1
ATOM 859 O O . ILE A 1 108 ? -9.918 5.878 11.676 1.00 92.94 108 ILE A O 1
ATOM 863 N N . PRO A 1 109 ? -11.866 4.767 11.609 1.00 94.25 109 PRO A N 1
ATOM 864 C CA . PRO A 1 109 ? -12.377 5.395 12.823 1.00 94.25 109 PRO A CA 1
ATOM 865 C C . PRO A 1 109 ? -11.467 5.170 14.040 1.00 94.25 109 PRO A C 1
ATOM 867 O O . PRO A 1 109 ? -11.138 4.029 14.362 1.00 94.25 109 PRO A O 1
ATOM 870 N N . ASP A 1 110 ? -11.167 6.231 14.794 1.00 92.81 110 ASP A N 1
ATOM 871 C CA . ASP A 1 110 ? -10.299 6.159 15.983 1.00 92.81 110 ASP A CA 1
ATOM 872 C C . ASP A 1 110 ? -10.778 5.131 17.015 1.00 92.81 110 ASP A C 1
ATOM 874 O O . ASP A 1 110 ? -9.977 4.402 17.596 1.00 92.81 110 ASP A O 1
ATOM 878 N N . LYS A 1 111 ? -12.101 5.012 17.201 1.00 94.12 111 LYS A N 1
ATOM 879 C CA . LYS A 1 111 ? -12.704 4.021 18.109 1.00 94.12 111 LYS A CA 1
ATOM 880 C C . LYS A 1 111 ? -12.366 2.575 17.731 1.00 94.12 111 LYS A C 1
ATOM 882 O O . LYS A 1 111 ? -12.266 1.729 18.611 1.00 94.12 111 LYS A O 1
ATOM 887 N N . PHE A 1 112 ? -12.213 2.299 16.435 1.00 94.00 112 PHE A N 1
ATOM 888 C CA . PHE A 1 112 ? -11.834 0.982 15.938 1.00 94.00 112 PHE A CA 1
ATOM 889 C C . PHE A 1 112 ? -10.349 0.744 16.218 1.00 94.00 112 PHE A C 1
ATOM 891 O O . PHE A 1 112 ? -9.997 -0.252 16.838 1.00 94.00 112 PHE A O 1
ATOM 898 N N . LEU A 1 113 ? -9.489 1.714 15.883 1.00 92.62 113 LEU A N 1
ATOM 899 C CA . LEU A 1 113 ? -8.055 1.632 16.181 1.00 92.62 113 LEU A CA 1
ATOM 900 C C . LEU A 1 113 ? -7.788 1.443 17.683 1.00 92.62 113 LEU A C 1
ATOM 902 O O . LEU A 1 113 ? -6.938 0.642 18.053 1.00 92.62 113 LEU A O 1
ATOM 906 N N . ALA A 1 114 ? -8.519 2.143 18.553 1.00 92.19 114 ALA A N 1
ATOM 907 C CA . ALA A 1 114 ? -8.383 2.019 20.003 1.00 92.19 114 ALA A CA 1
ATOM 908 C C . ALA A 1 114 ? -8.808 0.638 20.531 1.00 92.19 114 ALA A C 1
ATOM 910 O O . ALA A 1 114 ? -8.122 0.082 21.383 1.00 92.19 114 ALA A O 1
ATOM 911 N N . ALA A 1 115 ? -9.897 0.063 20.009 1.00 92.75 115 ALA A N 1
ATOM 912 C CA . ALA A 1 115 ? -10.376 -1.259 20.424 1.00 92.75 115 ALA A CA 1
ATOM 913 C C . ALA A 1 115 ? -9.395 -2.396 20.079 1.00 92.75 115 ALA A C 1
ATOM 915 O O . ALA A 1 115 ? -9.411 -3.430 20.740 1.00 92.75 115 ALA A O 1
ATOM 916 N N . HIS A 1 116 ? -8.539 -2.182 19.077 1.00 90.38 116 HIS A N 1
ATOM 917 C CA . HIS A 1 116 ? -7.540 -3.140 18.601 1.00 90.38 116 HIS A CA 1
ATOM 918 C C . HIS A 1 116 ? -6.099 -2.792 19.023 1.00 90.38 116 HIS A C 1
ATOM 920 O O . HIS A 1 116 ? -5.161 -3.441 18.583 1.00 90.38 116 HIS A O 1
ATOM 926 N N . GLY A 1 117 ? -5.886 -1.770 19.863 1.00 89.06 117 GLY A N 1
ATOM 927 C CA . GLY A 1 117 ? -4.540 -1.411 20.335 1.00 89.06 117 GLY A CA 1
ATOM 928 C C . GLY A 1 117 ? -3.670 -0.626 19.336 1.00 89.06 117 GLY A C 1
ATOM 929 O O . GLY A 1 117 ? -2.483 -0.417 19.567 1.00 89.06 117 GLY A O 1
ATOM 930 N N . TRP A 1 118 ? -4.230 -0.151 18.220 1.00 88.81 118 TRP A N 1
ATOM 931 C CA . TRP A 1 118 ? -3.481 0.511 17.137 1.00 88.81 118 TRP A CA 1
ATOM 932 C C . TRP A 1 118 ? -3.455 2.038 17.209 1.00 88.81 118 TRP A C 1
ATOM 934 O O . TRP A 1 118 ? -2.870 2.706 16.339 1.00 88.81 118 TRP A O 1
ATOM 944 N N . SER A 1 119 ? -4.085 2.599 18.240 1.00 78.38 119 SER A N 1
ATOM 945 C CA . SER A 1 119 ? -4.147 4.039 18.467 1.00 78.38 119 SER A CA 1
ATOM 946 C C . SER A 1 119 ? -2.745 4.651 18.608 1.00 78.38 119 SER A C 1
ATOM 948 O O . SER A 1 119 ? -1.822 4.063 19.172 1.00 78.38 119 SER A O 1
ATOM 950 N N . ALA A 1 120 ? -2.555 5.870 18.095 1.00 64.56 120 ALA A N 1
ATOM 951 C CA . ALA A 1 120 ? -1.288 6.588 18.259 1.00 64.56 120 ALA A CA 1
ATOM 952 C C . ALA A 1 120 ? -0.982 6.928 19.735 1.00 64.56 120 ALA A C 1
ATOM 954 O O . ALA A 1 120 ? 0.177 7.137 20.085 1.00 64.56 120 ALA A O 1
ATOM 955 N N . GLN A 1 121 ? -2.007 6.948 20.593 1.00 52.84 121 GLN A N 1
ATOM 956 C CA . GLN A 1 121 ? -1.921 7.344 21.999 1.00 52.84 121 GLN A CA 1
ATOM 957 C C . GLN A 1 121 ? -1.272 6.287 22.909 1.00 52.84 121 GLN A C 1
ATOM 959 O O . GLN A 1 121 ? -0.673 6.655 23.917 1.00 52.84 121 GLN A O 1
ATOM 964 N N . GLN A 1 122 ? -1.324 5.000 22.549 1.00 51.19 122 GLN A N 1
ATOM 965 C CA . GLN A 1 122 ? -0.756 3.925 23.377 1.00 51.19 122 GLN A CA 1
ATOM 966 C C . GLN A 1 122 ? 0.772 3.814 23.269 1.00 51.19 122 GLN A C 1
ATOM 968 O O . GLN A 1 122 ? 1.440 3.517 24.254 1.00 51.19 122 GLN A O 1
ATOM 973 N N . ARG A 1 123 ? 1.362 4.186 22.123 1.00 48.00 123 ARG A N 1
ATOM 974 C CA . ARG A 1 123 ? 2.828 4.155 21.939 1.00 48.00 123 ARG A CA 1
ATOM 975 C C . ARG A 1 123 ? 3.597 5.159 22.804 1.00 48.00 123 ARG A C 1
ATOM 977 O O . ARG A 1 123 ? 4.796 4.995 22.983 1.00 48.00 123 ARG A O 1
ATOM 984 N N . GLN A 1 124 ? 2.934 6.195 23.322 1.00 43.72 124 GLN A N 1
ATOM 985 C CA . GLN A 1 124 ? 3.558 7.180 24.215 1.00 43.72 124 GLN A CA 1
ATOM 986 C C . GLN A 1 124 ? 3.415 6.811 25.695 1.00 43.72 124 GLN A C 1
ATOM 988 O O . GLN A 1 124 ? 4.236 7.227 26.506 1.00 43.72 124 GLN A O 1
ATOM 993 N N . THR A 1 125 ? 2.404 6.016 26.058 1.00 46.03 125 THR A N 1
ATOM 994 C CA . THR A 1 125 ? 2.183 5.597 27.451 1.00 46.03 125 THR A CA 1
ATOM 995 C C . THR A 1 125 ? 3.135 4.473 27.863 1.00 46.03 125 THR A C 1
ATOM 997 O O . THR A 1 125 ? 3.581 4.441 29.006 1.00 46.03 125 THR A O 1
ATOM 1000 N N . GLU A 1 126 ? 3.545 3.613 26.930 1.00 46.94 126 GLU A N 1
ATOM 1001 C CA . GLU A 1 126 ? 4.524 2.552 27.210 1.00 46.94 126 GLU A CA 1
ATOM 1002 C C . GLU A 1 126 ? 5.953 3.107 27.358 1.00 46.94 126 GLU A C 1
ATOM 1004 O O . GLU A 1 126 ? 6.662 2.734 28.289 1.00 46.94 126 GLU A O 1
ATOM 1009 N N . SER A 1 127 ? 6.342 4.112 26.560 1.00 47.41 127 SER A N 1
ATOM 1010 C CA . SER A 1 127 ? 7.664 4.761 26.660 1.00 47.41 127 SER A CA 1
ATOM 1011 C C . SER A 1 127 ? 7.872 5.622 27.912 1.00 47.41 127 SER A C 1
ATOM 1013 O O . SER A 1 127 ? 8.991 6.050 28.182 1.00 47.41 127 SER A O 1
ATOM 1015 N N . SER A 1 128 ? 6.808 5.919 28.662 1.00 50.94 128 SER A N 1
ATOM 1016 C CA . SER A 1 128 ? 6.890 6.686 29.913 1.00 50.94 128 SER A CA 1
ATOM 1017 C C . SER A 1 128 ? 6.873 5.811 31.166 1.00 50.94 128 SER A C 1
ATOM 1019 O O . SER A 1 128 ? 7.108 6.339 32.247 1.00 50.94 128 SER A O 1
ATOM 1021 N N . THR A 1 129 ? 6.632 4.500 31.044 1.00 50.03 129 THR A N 1
ATOM 1022 C CA . THR A 1 129 ? 6.482 3.608 32.210 1.00 50.03 129 THR A CA 1
ATOM 1023 C C . THR A 1 129 ? 7.725 2.741 32.476 1.00 50.03 129 THR A C 1
ATOM 1025 O O . THR A 1 129 ? 7.865 2.195 33.562 1.00 50.03 129 THR A O 1
ATOM 1028 N N . GLU A 1 130 ? 8.688 2.667 31.548 1.00 50.22 130 GLU A N 1
ATOM 1029 C CA . GLU A 1 130 ? 9.943 1.900 31.722 1.00 50.22 130 GLU A CA 1
ATOM 1030 C C . GLU A 1 130 ? 11.103 2.704 32.354 1.00 50.22 130 GLU A C 1
ATOM 1032 O O . GLU A 1 130 ? 12.242 2.245 32.378 1.00 50.22 130 GLU A O 1
ATOM 1037 N N . GLY A 1 131 ? 10.836 3.908 32.874 1.00 47.31 131 GLY A N 1
ATOM 1038 C CA . GLY A 1 131 ? 11.855 4.813 33.424 1.00 47.31 131 GLY A CA 1
ATOM 1039 C C . GLY A 1 131 ? 11.866 4.981 34.946 1.00 47.31 131 GLY A C 1
ATOM 1040 O O . GLY A 1 131 ? 12.575 5.862 35.427 1.00 47.31 131 GLY A O 1
ATOM 1041 N N . GLU A 1 132 ? 11.088 4.205 35.706 1.00 44.53 132 GLU A N 1
ATOM 1042 C CA . GLU A 1 132 ? 10.996 4.370 37.164 1.00 44.53 132 GLU A CA 1
ATOM 1043 C C . GLU A 1 132 ? 10.961 3.021 37.902 1.00 44.53 132 GLU A C 1
ATOM 1045 O O . GLU A 1 132 ? 9.911 2.580 38.365 1.00 44.53 132 GLU A O 1
ATOM 1050 N N . VAL A 1 133 ? 12.127 2.368 38.010 1.00 42.28 133 VAL A N 1
ATOM 1051 C CA . VAL A 1 133 ? 12.494 1.490 39.143 1.00 42.28 133 VAL A CA 1
ATOM 1052 C C . VAL A 1 133 ? 14.005 1.424 39.327 1.00 42.28 133 VAL A C 1
ATOM 1054 O O . VAL A 1 133 ? 14.713 1.196 38.322 1.00 42.28 133 VAL A O 1
#

Radius of gyration: 17.05 Å; chains: 1; bounding box: 48×23×61 Å

Foldseek 3Di:
DCPPPPPDAQVNVLVLLVVLQVVVPLQKADWDWPDADRPPWGKTWIWIDGLVPFTKIWIDTRLWIAIWTDPDVDTHGLTTDDPVQDDPSDGVNNVRVVSSNVSVVVVDDQVSCVVSVNHPVNVVVVVVPVPDD

Secondary structure (DSSP, 8-state):
------PPPHHHHHHHHHHHHHTTGGGEEEEEEEEEE-SSS-EEEEEEEETTTEEEEEEEETTEEEEEEE-SS-EEEEEE--GGGEETTEE-HHHHHHHHHHHHHTTS-HHHHHHTT--TTHHHHHTTTTT--